Protein AF-A0A1G9Q485-F1 (afdb_monomer_lite)

Radius of gyration: 17.88 Å; chains: 1; bounding box: 58×22×46 Å

Sequence (158 aa):
MHAFYTSLYLQSSNFTSASFHLPIEDHVNALHKEIKQFHIPHQQESYRCPECKDEADLLGISYVLEGSRLGGAVIRKMIRKQAWYHTDLDFFYLQGSSETLGAGWRNFLEVLENTTLTAEQEIRLQMAAINTFLCLEHLMNHLRKSAMVPVPVPNKAS

Secondary structure (DSSP, 8-state):
-HHHHHHHHHHHTT---TT---THHHHHHHHHHHHHHTT--------PPPP--SHHHHHHHHHHHHHHHHHHHHHHHHHTTSTT--TT---STT---HHHHHHHHHHHHHHHHH----HHHHHHHHHHHHHHHHHHHHHHHHHHHHTTSPPPPPP---

Structure (mmCIF, N/CA/C/O backbone):
data_AF-A0A1G9Q485-F1
#
_entry.id   AF-A0A1G9Q485-F1
#
loop_
_atom_site.group_PDB
_atom_site.id
_atom_site.type_symbol
_atom_site.label_atom_id
_atom_site.label_alt_id
_atom_site.label_comp_id
_atom_site.label_asym_id
_atom_site.label_entity_id
_atom_site.label_seq_id
_atom_site.pdbx_PDB_ins_code
_atom_site.Cartn_x
_atom_site.Cartn_y
_atom_site.Cartn_z
_atom_site.occupancy
_atom_site.B_iso_or_equiv
_atom_site.auth_seq_id
_atom_site.auth_comp_id
_atom_site.auth_asym_id
_atom_site.auth_atom_id
_atom_site.pdbx_PDB_model_num
ATOM 1 N N . MET A 1 1 ? 10.418 -4.696 -1.233 1.00 85.56 1 MET A N 1
ATOM 2 C CA . MET A 1 1 ? 8.938 -4.804 -1.163 1.00 85.56 1 MET A CA 1
ATOM 3 C C . MET A 1 1 ? 8.432 -6.224 -0.923 1.00 85.56 1 MET A C 1
ATOM 5 O O . MET A 1 1 ? 7.545 -6.371 -0.099 1.00 85.56 1 MET A O 1
ATOM 9 N N . HIS A 1 2 ? 8.964 -7.267 -1.576 1.00 86.88 2 HIS A N 1
ATOM 10 C CA . HIS A 1 2 ? 8.476 -8.653 -1.406 1.00 86.88 2 HIS A CA 1
ATOM 11 C C . HIS A 1 2 ? 8.434 -9.146 0.053 1.00 86.88 2 HIS A C 1
ATOM 13 O O . HIS A 1 2 ? 7.376 -9.571 0.520 1.00 86.88 2 HIS A O 1
ATOM 19 N N . ALA A 1 3 ? 9.529 -8.989 0.805 1.00 84.25 3 ALA A N 1
ATOM 20 C CA . ALA A 1 3 ? 9.575 -9.332 2.231 1.00 84.25 3 ALA A CA 1
ATOM 21 C C . ALA A 1 3 ? 8.554 -8.538 3.072 1.00 84.25 3 ALA A C 1
ATOM 23 O O . ALA A 1 3 ? 7.922 -9.094 3.969 1.00 84.25 3 ALA A O 1
ATOM 24 N N . PHE A 1 4 ? 8.330 -7.264 2.726 1.00 88.31 4 PHE A N 1
ATOM 25 C CA . PHE A 1 4 ? 7.372 -6.387 3.401 1.00 88.31 4 PHE A CA 1
ATOM 26 C C . PHE A 1 4 ? 5.939 -6.925 3.276 1.00 88.31 4 PHE A C 1
ATOM 28 O O . PHE A 1 4 ? 5.282 -7.155 4.290 1.00 88.31 4 PHE A O 1
ATOM 35 N N . TYR A 1 5 ? 5.476 -7.198 2.049 1.00 87.94 5 TYR A N 1
ATOM 36 C CA . TYR A 1 5 ? 4.135 -7.748 1.815 1.00 87.94 5 TYR A CA 1
ATOM 37 C C . TYR A 1 5 ? 3.974 -9.165 2.361 1.00 87.94 5 TYR A C 1
ATOM 39 O O . TYR A 1 5 ? 2.928 -9.479 2.917 1.00 87.94 5 TYR A O 1
ATOM 47 N N . THR A 1 6 ? 5.009 -10.004 2.265 1.00 86.06 6 THR A N 1
ATOM 48 C CA . THR A 1 6 ? 4.980 -11.356 2.847 1.00 86.06 6 THR A CA 1
ATOM 49 C C . THR A 1 6 ? 4.811 -11.287 4.367 1.00 86.06 6 THR A C 1
ATOM 51 O O . THR A 1 6 ? 3.986 -11.995 4.937 1.00 86.06 6 THR A O 1
ATOM 54 N N . SER A 1 7 ? 5.538 -10.385 5.034 1.00 87.62 7 SER A N 1
ATOM 55 C CA . SER A 1 7 ? 5.400 -10.150 6.476 1.00 87.62 7 SER A CA 1
ATOM 56 C C . SER A 1 7 ? 4.015 -9.618 6.845 1.00 87.62 7 SER A C 1
ATOM 58 O O . SER A 1 7 ? 3.489 -9.984 7.890 1.00 87.62 7 SER A O 1
ATOM 60 N N . LEU A 1 8 ? 3.422 -8.744 6.028 1.00 88.56 8 LEU A N 1
ATOM 61 C CA . LEU A 1 8 ? 2.071 -8.234 6.272 1.00 88.56 8 LEU A CA 1
ATOM 62 C C . LEU A 1 8 ? 1.010 -9.324 6.080 1.00 88.56 8 LEU A C 1
ATOM 64 O O . LEU A 1 8 ? 0.124 -9.461 6.917 1.00 88.56 8 LEU A O 1
ATOM 68 N N . TYR A 1 9 ? 1.125 -10.135 5.027 1.00 86.25 9 TYR A N 1
ATOM 69 C CA . TYR A 1 9 ? 0.239 -11.273 4.768 1.00 86.25 9 TYR A CA 1
ATOM 70 C C . TYR A 1 9 ? 0.187 -12.237 5.962 1.00 86.25 9 TYR A C 1
ATOM 72 O O . TYR A 1 9 ? -0.888 -12.574 6.445 1.00 86.25 9 TYR A O 1
ATOM 80 N N . LEU A 1 10 ? 1.355 -12.609 6.497 1.00 85.88 10 LEU A N 1
ATOM 81 C CA . LEU A 1 10 ? 1.454 -13.510 7.650 1.00 85.88 10 LEU A CA 1
ATOM 82 C C . LEU A 1 10 ? 0.863 -12.921 8.939 1.00 85.88 10 LEU A C 1
ATOM 84 O O . LEU A 1 10 ? 0.390 -13.672 9.783 1.00 85.88 10 LEU A O 1
ATOM 88 N N . GLN A 1 11 ? 0.912 -11.598 9.112 1.00 87.75 11 GLN A N 1
ATOM 89 C CA . GLN A 1 11 ? 0.342 -10.931 10.287 1.00 87.75 11 GLN A CA 1
ATOM 90 C C . GLN A 1 11 ? -1.169 -10.704 10.149 1.00 87.75 11 GLN A C 1
ATOM 92 O O . GLN A 1 11 ? -1.892 -10.770 11.134 1.00 87.75 11 GLN A O 1
ATOM 97 N N . SER A 1 12 ? -1.658 -10.454 8.933 1.00 83.69 12 SER A N 1
ATOM 98 C CA . SER A 1 12 ? -3.055 -10.078 8.664 1.00 83.69 12 SER A CA 1
ATOM 99 C C . SER A 1 12 ? -4.008 -11.262 8.486 1.00 83.69 12 SER A C 1
ATOM 101 O O . SER A 1 12 ? -5.224 -11.062 8.476 1.00 83.69 12 SER A O 1
ATOM 103 N N . SER A 1 13 ? -3.496 -12.495 8.403 1.00 73.81 13 SER A N 1
ATOM 104 C CA . SER A 1 13 ? -4.290 -13.702 8.123 1.00 73.81 13 SER A CA 1
ATOM 105 C C . SER A 1 13 ? -5.424 -13.972 9.124 1.00 73.81 13 SER A C 1
ATOM 107 O O . SER A 1 13 ? -6.329 -14.737 8.811 1.00 73.81 13 SER A O 1
ATOM 109 N N . ASN A 1 14 ? -5.397 -13.339 10.302 1.00 68.62 14 ASN A N 1
ATOM 110 C CA . ASN A 1 14 ? -6.391 -13.516 11.365 1.00 68.62 14 ASN A CA 1
ATOM 111 C C . ASN A 1 14 ? -7.342 -12.318 11.550 1.00 68.62 14 ASN A C 1
ATOM 113 O O . ASN A 1 14 ? -8.225 -12.388 12.401 1.00 68.62 14 ASN A O 1
ATOM 117 N N . PHE A 1 15 ? -7.161 -11.222 10.803 1.00 70.56 15 PHE A N 1
ATOM 118 C CA . PHE A 1 15 ? -7.830 -9.938 11.074 1.00 70.56 15 PHE A CA 1
ATOM 119 C C . PHE A 1 15 ? -8.616 -9.384 9.882 1.00 70.56 15 PHE A C 1
ATOM 121 O O . PHE A 1 15 ? -9.065 -8.242 9.915 1.00 70.56 15 PHE A O 1
ATOM 128 N N . THR A 1 16 ? -8.780 -10.169 8.817 1.00 61.03 16 THR A N 1
ATOM 129 C CA . THR A 1 16 ? -9.552 -9.739 7.649 1.00 61.03 16 THR A CA 1
ATOM 130 C C . THR A 1 16 ? -11.045 -9.777 7.966 1.00 61.03 16 THR A C 1
ATOM 132 O O . THR A 1 16 ? -11.634 -10.843 8.146 1.00 61.03 16 THR A O 1
ATOM 135 N N . SER A 1 17 ? -11.667 -8.600 8.046 1.00 55.66 17 SER A N 1
ATOM 136 C CA . SER A 1 17 ? -13.123 -8.489 8.050 1.00 55.66 17 SER A CA 1
ATOM 137 C C . SER A 1 17 ? -13.667 -8.747 6.641 1.00 55.66 17 SER A C 1
ATOM 139 O O . SER A 1 17 ? -12.988 -8.543 5.633 1.00 55.66 17 SER A O 1
ATOM 141 N N . ALA A 1 18 ? -14.921 -9.196 6.549 1.00 56.28 18 ALA A N 1
ATOM 142 C CA . ALA A 1 18 ? -15.590 -9.435 5.266 1.00 56.28 18 ALA A CA 1
ATOM 143 C C . ALA A 1 18 ? -15.743 -8.158 4.410 1.00 56.28 18 ALA A C 1
ATOM 145 O O . ALA A 1 18 ? -16.036 -8.249 3.220 1.00 56.28 18 ALA A O 1
ATOM 146 N N . SER A 1 19 ? -15.555 -6.982 5.014 1.00 58.12 19 SER A N 1
ATOM 147 C CA . SER A 1 19 ? -15.805 -5.675 4.406 1.00 58.12 19 SER A CA 1
ATOM 148 C C . SER A 1 19 ? -14.635 -5.163 3.566 1.00 58.12 19 SER A C 1
ATOM 150 O O . SER A 1 19 ? -14.839 -4.309 2.705 1.00 58.12 19 SER A O 1
ATOM 152 N N . PHE A 1 20 ? -13.417 -5.673 3.782 1.00 65.69 20 PHE A N 1
ATOM 153 C CA . PHE A 1 20 ? -12.243 -5.202 3.057 1.00 65.69 20 PHE A CA 1
ATOM 154 C C . PHE A 1 20 ? -11.213 -6.301 2.812 1.00 65.69 20 PHE A C 1
ATOM 156 O O . PHE A 1 20 ? -10.556 -6.798 3.726 1.00 65.69 20 PHE A O 1
ATOM 163 N N . HIS A 1 21 ? -11.034 -6.643 1.538 1.00 69.81 21 HIS A N 1
ATOM 164 C CA . HIS A 1 21 ? -9.981 -7.542 1.094 1.00 69.81 21 HIS A CA 1
ATOM 165 C C . HIS A 1 21 ? -8.876 -6.734 0.423 1.00 69.81 21 HIS A C 1
ATOM 167 O O . HIS A 1 21 ? -9.049 -6.214 -0.682 1.00 69.81 21 HIS A O 1
ATOM 173 N N . LEU A 1 22 ? -7.727 -6.638 1.085 1.00 71.44 22 LEU A N 1
ATOM 174 C CA . LEU A 1 22 ? -6.538 -6.124 0.428 1.00 71.44 22 LEU A CA 1
ATOM 175 C C . LEU A 1 22 ? -6.046 -7.132 -0.603 1.00 71.44 22 LEU A C 1
ATOM 177 O O . LEU A 1 22 ? -5.883 -8.304 -0.255 1.00 71.44 22 LEU A O 1
ATOM 181 N N . PRO A 1 23 ? -5.653 -6.685 -1.804 1.00 79.44 23 PRO A N 1
ATOM 182 C CA . PRO A 1 23 ? -5.009 -7.545 -2.787 1.00 79.44 23 PRO A CA 1
ATOM 183 C C . PRO A 1 23 ? -3.538 -7.840 -2.409 1.00 79.44 23 PRO A C 1
ATOM 185 O O . PRO A 1 23 ? -2.652 -7.826 -3.260 1.00 79.44 23 PRO A O 1
ATOM 188 N N . ILE A 1 24 ? -3.242 -8.106 -1.124 1.00 80.19 24 ILE A N 1
ATOM 189 C CA . ILE A 1 24 ? -1.890 -8.440 -0.635 1.00 80.19 24 ILE A CA 1
ATOM 190 C C . ILE A 1 24 ? -1.352 -9.657 -1.385 1.00 80.19 24 ILE A C 1
ATOM 192 O O . ILE A 1 24 ? -0.196 -9.652 -1.807 1.00 80.19 24 ILE A O 1
ATOM 196 N N . GLU A 1 25 ? -2.178 -10.689 -1.564 1.00 81.56 25 GLU A N 1
ATOM 197 C CA . GLU A 1 25 ? -1.774 -11.905 -2.268 1.00 81.56 25 GLU A CA 1
ATOM 198 C C . GLU A 1 25 ? -1.416 -11.614 -3.732 1.00 81.56 25 GLU A C 1
ATOM 200 O O . GLU A 1 25 ? -0.370 -12.056 -4.213 1.00 81.56 25 GLU A O 1
ATOM 205 N N . ASP A 1 26 ? -2.211 -10.788 -4.416 1.00 85.88 26 ASP A N 1
ATOM 206 C CA . ASP A 1 26 ? -1.919 -10.352 -5.783 1.00 85.88 26 ASP A CA 1
ATOM 207 C C . ASP A 1 26 ? -0.596 -9.581 -5.857 1.00 85.88 26 ASP A C 1
ATOM 209 O O . ASP A 1 26 ? 0.213 -9.824 -6.758 1.00 85.88 26 ASP A O 1
ATOM 213 N N . HIS A 1 27 ? -0.324 -8.702 -4.886 1.00 88.06 27 HIS A N 1
ATOM 214 C CA . HIS A 1 27 ? 0.938 -7.961 -4.811 1.00 88.06 27 HIS A CA 1
ATOM 215 C C . HIS A 1 27 ? 2.135 -8.890 -4.594 1.00 88.06 27 HIS A C 1
ATOM 217 O O . HIS A 1 27 ? 3.155 -8.748 -5.275 1.00 88.06 27 HIS A O 1
ATOM 223 N N . VAL A 1 28 ? 2.021 -9.864 -3.684 1.00 86.50 28 VAL A N 1
ATOM 224 C CA . VAL A 1 28 ? 3.058 -10.883 -3.444 1.00 86.50 28 VAL A CA 1
ATOM 225 C C . VAL A 1 28 ? 3.300 -11.705 -4.710 1.00 86.50 28 VAL A C 1
ATOM 227 O O . VAL A 1 28 ? 4.450 -11.909 -5.103 1.00 86.50 28 VAL A O 1
ATOM 230 N N . ASN A 1 29 ? 2.236 -12.123 -5.396 1.00 88.56 29 ASN A N 1
ATOM 231 C CA . ASN A 1 29 ? 2.315 -12.887 -6.637 1.00 88.56 29 ASN A CA 1
ATOM 232 C C . ASN A 1 29 ? 2.954 -12.087 -7.780 1.00 88.56 29 ASN A C 1
ATOM 234 O O . ASN A 1 29 ? 3.781 -12.624 -8.522 1.00 88.56 29 ASN A O 1
ATOM 238 N N . ALA A 1 30 ? 2.623 -10.802 -7.914 1.00 90.00 30 ALA A N 1
ATOM 239 C CA . ALA A 1 30 ? 3.251 -9.910 -8.882 1.00 90.00 30 ALA A CA 1
ATOM 240 C C . ALA A 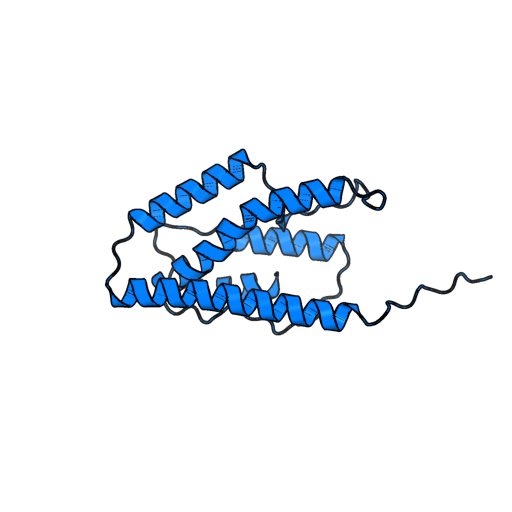1 30 ? 4.759 -9.761 -8.615 1.00 90.00 30 ALA A C 1
ATOM 242 O O . ALA A 1 30 ? 5.566 -9.919 -9.531 1.00 90.00 30 ALA A O 1
ATOM 243 N N . LEU A 1 31 ? 5.149 -9.557 -7.353 1.00 89.56 31 LEU A N 1
ATOM 244 C CA . LEU A 1 31 ? 6.554 -9.468 -6.942 1.00 89.56 31 LEU A CA 1
ATOM 245 C C . LEU A 1 31 ? 7.309 -10.788 -7.165 1.00 89.56 31 LEU A C 1
ATOM 247 O O . LEU A 1 31 ? 8.450 -10.772 -7.622 1.00 89.56 31 LEU A O 1
ATOM 251 N N . HIS A 1 32 ? 6.680 -11.941 -6.916 1.00 88.44 32 HIS A N 1
ATOM 252 C CA . HIS A 1 32 ? 7.263 -13.247 -7.239 1.00 88.44 32 HIS A CA 1
ATOM 253 C C . HIS A 1 32 ? 7.553 -13.406 -8.737 1.00 88.44 32 HIS A C 1
ATOM 255 O O . HIS A 1 32 ? 8.595 -13.954 -9.104 1.00 88.44 32 HIS A O 1
ATOM 261 N N . LYS A 1 33 ? 6.646 -12.944 -9.609 1.00 89.62 33 LYS A N 1
ATOM 262 C CA . LYS A 1 33 ? 6.855 -12.972 -11.066 1.00 89.62 33 LYS A CA 1
ATOM 263 C C . LYS A 1 33 ? 8.035 -12.090 -11.474 1.00 89.62 33 LYS A C 1
ATOM 265 O O . LYS A 1 33 ? 8.874 -12.540 -12.249 1.00 89.62 33 LYS A O 1
ATOM 270 N N . GLU A 1 34 ? 8.137 -10.883 -10.916 1.00 89.44 34 GLU A N 1
ATOM 271 C CA . GLU A 1 34 ? 9.263 -9.975 -11.180 1.00 89.44 34 GLU A CA 1
ATOM 272 C C . 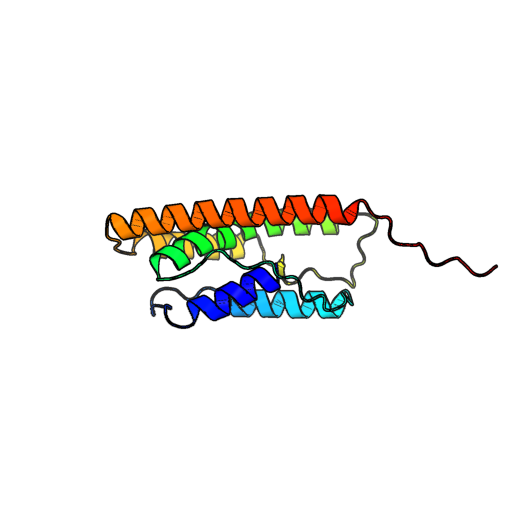GLU A 1 34 ? 10.598 -10.573 -10.726 1.00 89.44 34 GLU A C 1
ATOM 274 O O . GLU A 1 34 ? 11.533 -10.629 -11.519 1.00 89.44 34 GLU A O 1
ATOM 279 N N . ILE A 1 35 ? 10.691 -11.079 -9.490 1.00 88.12 35 ILE A N 1
ATOM 280 C CA . ILE A 1 35 ? 11.923 -11.691 -8.957 1.00 88.12 35 ILE A CA 1
ATOM 281 C C . ILE A 1 35 ? 12.428 -12.805 -9.883 1.00 88.12 35 ILE A C 1
ATOM 283 O O . ILE A 1 35 ? 13.622 -12.857 -10.183 1.00 88.12 35 ILE A O 1
ATOM 287 N N . LYS A 1 36 ? 11.517 -13.656 -10.379 1.00 88.62 36 LYS A N 1
ATOM 288 C CA . LYS A 1 36 ? 11.842 -14.714 -11.346 1.00 88.62 36 LYS A CA 1
ATOM 289 C C . LYS A 1 36 ? 12.335 -14.146 -12.678 1.00 88.62 36 LYS A C 1
ATOM 291 O O . LYS A 1 36 ? 13.369 -14.588 -13.162 1.00 88.62 36 LYS A O 1
ATOM 296 N N . GLN A 1 37 ? 11.630 -13.169 -13.253 1.00 89.44 37 GLN A N 1
ATOM 297 C CA . GLN A 1 37 ? 11.993 -12.555 -14.538 1.00 89.44 37 GLN A CA 1
ATOM 298 C C . GLN A 1 37 ? 13.367 -11.868 -14.486 1.00 89.44 37 GLN A C 1
ATOM 300 O O . GLN A 1 37 ? 14.183 -12.023 -15.391 1.00 89.44 37 GLN A O 1
ATOM 305 N N . PHE A 1 38 ? 13.640 -11.122 -13.414 1.00 86.56 38 PHE A N 1
ATOM 306 C CA . PHE A 1 38 ? 14.893 -10.387 -13.236 1.00 86.56 38 PHE A CA 1
ATOM 307 C C . PHE A 1 38 ? 16.039 -11.256 -12.699 1.00 86.56 38 PHE A C 1
ATOM 309 O O . PHE A 1 38 ? 17.135 -10.738 -12.500 1.00 86.56 38 PHE A O 1
ATOM 316 N N . HIS A 1 39 ? 15.808 -12.555 -12.467 1.00 86.62 39 HIS A N 1
ATOM 317 C CA . HIS A 1 39 ? 16.788 -13.481 -11.889 1.00 86.62 39 HIS A CA 1
ATOM 318 C C . HIS A 1 39 ? 17.421 -12.937 -10.597 1.00 86.62 39 HIS A C 1
ATOM 320 O O . HIS A 1 39 ? 18.604 -13.154 -10.329 1.00 86.62 39 HIS A O 1
ATOM 326 N N . ILE A 1 40 ? 16.637 -12.202 -9.799 1.00 80.62 40 ILE A N 1
ATOM 327 C CA . ILE A 1 40 ? 17.123 -11.615 -8.552 1.00 80.62 40 ILE A CA 1
ATOM 328 C C . ILE A 1 40 ? 17.402 -12.782 -7.598 1.00 80.62 40 ILE A C 1
ATOM 330 O O . ILE A 1 40 ? 16.477 -13.549 -7.305 1.00 80.62 40 ILE A O 1
ATOM 334 N N . PRO A 1 41 ? 18.649 -12.957 -7.123 1.00 74.88 41 PRO A N 1
ATOM 335 C CA . PRO A 1 41 ? 18.964 -14.036 -6.206 1.00 74.88 41 PRO A CA 1
ATOM 336 C C . PRO A 1 41 ? 18.109 -13.879 -4.954 1.00 74.88 41 PRO A C 1
ATOM 338 O O . PRO A 1 41 ? 17.958 -12.775 -4.429 1.00 74.88 41 PRO A O 1
ATOM 341 N N . HIS A 1 42 ? 17.544 -14.987 -4.475 1.00 64.38 42 HIS A N 1
ATOM 342 C CA . HIS A 1 42 ? 16.763 -14.964 -3.250 1.00 64.38 42 HIS A CA 1
ATOM 343 C C . HIS A 1 42 ? 17.701 -14.692 -2.068 1.00 64.38 42 HIS A C 1
ATOM 345 O O . HIS A 1 42 ? 18.290 -15.602 -1.492 1.00 64.38 42 HIS A O 1
ATOM 351 N N . GLN A 1 43 ? 17.872 -13.417 -1.733 1.00 62.47 43 GLN A N 1
ATOM 352 C CA . GLN A 1 43 ? 18.471 -13.002 -0.479 1.00 62.47 43 GLN A CA 1
ATOM 353 C C . GLN A 1 43 ? 17.361 -12.903 0.557 1.00 62.47 43 GLN A C 1
ATOM 355 O O . GLN A 1 43 ? 16.311 -12.299 0.326 1.00 62.47 43 GLN A O 1
ATOM 360 N N . GLN A 1 44 ? 17.585 -13.545 1.696 1.00 56.00 44 GLN A N 1
ATOM 361 C CA . GLN A 1 44 ? 16.674 -13.510 2.825 1.00 56.00 44 GLN A CA 1
ATOM 362 C C . GLN A 1 44 ? 16.853 -12.167 3.543 1.00 56.00 44 GLN A C 1
ATOM 364 O O . GLN A 1 44 ? 17.504 -12.074 4.578 1.00 56.00 44 GLN A O 1
ATOM 369 N N . GLU A 1 45 ? 16.341 -11.093 2.946 1.00 61.72 45 GLU A N 1
ATOM 370 C CA . GLU A 1 45 ? 16.345 -9.789 3.597 1.00 61.72 45 GLU A CA 1
ATOM 371 C C . GLU A 1 45 ? 15.317 -9.759 4.733 1.00 61.72 45 GLU A C 1
ATOM 373 O O . GLU A 1 45 ? 14.165 -10.166 4.580 1.00 61.72 45 GLU A O 1
ATOM 378 N N . SER A 1 46 ? 15.729 -9.244 5.890 1.00 65.06 46 SER A N 1
ATOM 379 C CA . SER A 1 46 ? 14.923 -9.205 7.113 1.00 65.06 46 SER A CA 1
ATOM 380 C C . SER A 1 46 ? 14.036 -7.960 7.226 1.00 65.06 46 SER A C 1
ATOM 382 O O . SER A 1 46 ? 13.699 -7.555 8.340 1.00 65.06 46 SER A O 1
ATOM 384 N N . TYR A 1 47 ? 13.674 -7.318 6.112 1.00 71.88 47 TYR A N 1
ATOM 385 C CA . TYR A 1 47 ? 12.808 -6.138 6.146 1.00 71.88 47 TYR A CA 1
ATOM 386 C C . TYR A 1 47 ? 11.367 -6.546 6.395 1.00 71.88 47 TYR A C 1
ATOM 388 O O . TYR A 1 47 ? 10.684 -7.074 5.516 1.00 71.88 47 TYR A O 1
ATOM 396 N N . ARG A 1 48 ? 10.921 -6.298 7.624 1.00 76.25 48 ARG A N 1
ATOM 397 C CA . ARG A 1 48 ? 9.567 -6.594 8.073 1.00 76.25 48 ARG A CA 1
ATOM 398 C C . ARG A 1 48 ? 8.714 -5.341 8.002 1.00 76.25 48 ARG A C 1
ATOM 400 O O . ARG A 1 48 ? 9.180 -4.246 8.306 1.00 76.25 48 ARG A O 1
ATOM 407 N N . CYS A 1 49 ? 7.463 -5.541 7.611 1.00 83.69 49 CYS A N 1
ATOM 408 C CA . CYS A 1 49 ? 6.405 -4.568 7.838 1.00 83.69 49 CYS A CA 1
ATOM 409 C C . CYS A 1 49 ? 6.331 -4.235 9.341 1.00 83.69 49 CYS A C 1
ATOM 411 O O . CYS A 1 49 ? 6.650 -5.116 10.151 1.00 83.69 49 CYS A O 1
ATOM 413 N N . PRO A 1 50 ? 5.909 -3.015 9.732 1.00 89.81 50 PRO A N 1
ATOM 414 C CA . PRO A 1 50 ? 5.502 -2.748 11.105 1.00 89.81 50 PRO A CA 1
ATOM 415 C C . PRO A 1 50 ? 4.552 -3.820 11.646 1.00 89.81 50 PRO A C 1
ATOM 417 O O . PRO A 1 50 ? 3.872 -4.516 10.884 1.00 89.81 50 PRO A O 1
ATOM 420 N N . GLU A 1 51 ? 4.537 -3.943 12.970 1.00 90.50 51 GLU A N 1
ATOM 421 C CA . GLU A 1 51 ? 3.660 -4.875 13.669 1.00 90.50 51 GLU A CA 1
ATOM 422 C C . GLU A 1 51 ? 2.191 -4.549 13.362 1.00 90.50 51 GLU A C 1
ATOM 424 O O . GLU A 1 51 ? 1.778 -3.398 13.481 1.00 90.50 51 GLU A O 1
ATOM 429 N N . CYS A 1 52 ? 1.426 -5.560 12.954 1.00 91.00 52 CYS A N 1
ATOM 430 C CA . CYS A 1 52 ? 0.001 -5.456 12.651 1.00 91.00 52 CYS A CA 1
ATOM 431 C C . CYS A 1 52 ? -0.767 -6.348 13.630 1.00 91.00 52 CYS A C 1
ATOM 433 O O . CYS A 1 52 ? -0.707 -7.574 13.512 1.00 91.00 52 CYS A O 1
ATOM 435 N N . LYS A 1 53 ? -1.443 -5.751 14.617 1.00 90.44 53 LYS A N 1
ATOM 436 C CA . LYS A 1 53 ? -2.101 -6.483 15.716 1.00 90.44 53 LYS A CA 1
ATOM 437 C C . LYS A 1 53 ? -3.595 -6.638 15.527 1.00 90.44 53 LYS A C 1
ATOM 439 O O . LYS A 1 53 ? -4.181 -7.559 16.090 1.00 90.44 53 LYS A O 1
ATOM 444 N N . ASP A 1 54 ? -4.205 -5.708 14.810 1.00 89.44 54 ASP A N 1
ATOM 445 C CA . ASP A 1 54 ? -5.640 -5.668 14.595 1.00 89.44 54 ASP A CA 1
ATOM 446 C C . ASP A 1 54 ? -5.998 -5.011 13.254 1.00 89.44 54 ASP A C 1
ATOM 448 O O . ASP A 1 54 ? -5.139 -4.661 12.439 1.00 89.44 54 ASP A O 1
ATOM 452 N N . GLU A 1 55 ? -7.300 -4.880 13.016 1.00 89.50 55 GLU A N 1
ATOM 453 C CA . GLU A 1 55 ? -7.848 -4.270 11.808 1.00 89.50 55 GLU A CA 1
ATOM 454 C C . GLU A 1 55 ? -7.478 -2.784 11.675 1.00 89.50 55 GLU A C 1
ATOM 456 O O . GLU A 1 55 ? -7.252 -2.312 10.562 1.00 89.50 55 GLU A O 1
ATOM 461 N N . ALA A 1 56 ? -7.344 -2.047 12.783 1.00 92.56 56 ALA A N 1
ATOM 462 C CA . ALA A 1 56 ? -6.978 -0.634 12.737 1.00 92.56 56 ALA A CA 1
ATOM 463 C C . ALA A 1 56 ? -5.532 -0.454 12.252 1.00 92.56 56 ALA A C 1
ATOM 465 O O . ALA A 1 56 ? -5.272 0.376 11.376 1.00 92.56 56 ALA A O 1
ATOM 466 N N . ASP A 1 57 ? -4.606 -1.279 12.754 1.00 93.38 57 ASP A N 1
ATOM 467 C CA . ASP A 1 57 ? -3.228 -1.309 12.257 1.00 93.38 57 ASP A CA 1
ATOM 468 C C . ASP A 1 57 ? -3.189 -1.662 10.763 1.00 93.38 57 ASP A C 1
ATOM 470 O O . ASP A 1 57 ? -2.495 -1.006 9.977 1.00 93.38 57 ASP A O 1
ATOM 474 N N . LEU A 1 58 ? -3.967 -2.674 10.358 1.00 91.38 58 LEU A N 1
ATOM 475 C CA . LEU A 1 58 ? -4.039 -3.122 8.970 1.00 91.38 58 LEU A CA 1
ATOM 476 C C . LEU A 1 58 ? -4.528 -2.005 8.046 1.00 91.38 58 LEU A C 1
ATOM 478 O O . LEU A 1 58 ? -3.912 -1.777 7.005 1.00 91.38 58 LEU A O 1
ATOM 482 N N . LEU A 1 59 ? -5.584 -1.279 8.420 1.00 92.19 59 LEU A N 1
ATOM 483 C CA . LEU A 1 59 ? -6.093 -0.134 7.659 1.00 92.19 59 LEU A CA 1
ATOM 484 C C . LEU A 1 59 ? -5.040 0.974 7.526 1.00 92.19 59 LEU A C 1
ATOM 486 O O . LEU A 1 59 ? -4.865 1.530 6.441 1.00 92.19 59 LEU A O 1
ATOM 490 N N . GLY A 1 60 ? -4.283 1.252 8.590 1.00 95.00 60 GLY A N 1
ATOM 491 C CA . GLY A 1 60 ? -3.218 2.258 8.579 1.00 95.00 60 GLY A CA 1
ATOM 492 C C . GLY A 1 60 ? -2.056 1.884 7.659 1.00 95.00 60 GLY A C 1
ATOM 493 O O . GLY A 1 60 ? -1.610 2.693 6.844 1.00 95.00 60 GLY A O 1
ATOM 494 N N . ILE A 1 61 ? -1.593 0.633 7.732 1.00 94.00 61 ILE A N 1
ATOM 495 C CA . ILE A 1 61 ? -0.563 0.099 6.826 1.00 94.00 61 ILE A CA 1
ATOM 496 C C . ILE A 1 61 ? -1.067 0.144 5.375 1.00 94.00 61 ILE A C 1
ATOM 498 O O . ILE A 1 61 ? -0.357 0.588 4.468 1.00 94.00 61 ILE A O 1
ATOM 502 N N . SER A 1 62 ? -2.315 -0.267 5.161 1.00 90.62 62 SER A N 1
ATOM 503 C CA . SER A 1 62 ? -2.967 -0.307 3.848 1.00 90.62 62 SER A CA 1
ATOM 504 C C . SER A 1 62 ? -3.091 1.057 3.203 1.00 90.62 62 SER A C 1
ATOM 506 O O . SER A 1 62 ? -2.814 1.186 2.013 1.00 90.62 62 SER A O 1
ATOM 508 N N . TYR A 1 63 ? -3.438 2.080 3.986 1.00 94.62 63 TYR A N 1
ATOM 509 C CA . TYR A 1 63 ? -3.518 3.459 3.518 1.00 94.62 63 TYR A CA 1
ATOM 510 C C . TYR A 1 63 ? -2.225 3.885 2.818 1.00 94.62 63 TYR A C 1
ATOM 512 O O . TYR A 1 63 ? -2.251 4.449 1.723 1.00 94.62 63 TYR A O 1
ATOM 520 N N . VAL A 1 64 ? -1.077 3.553 3.411 1.00 94.88 64 VAL A N 1
ATOM 521 C CA . VAL A 1 64 ? 0.227 3.884 2.834 1.00 94.88 64 VAL A CA 1
ATOM 522 C C . VAL A 1 64 ? 0.519 3.038 1.598 1.00 94.88 64 VAL A C 1
ATOM 524 O O . VAL A 1 64 ? 0.930 3.575 0.566 1.00 94.88 64 VAL A O 1
ATOM 527 N N . LEU A 1 65 ? 0.309 1.722 1.677 1.00 90.44 65 LEU A N 1
ATOM 528 C CA . LEU A 1 65 ? 0.641 0.805 0.588 1.00 90.44 65 LEU A CA 1
ATOM 529 C C . LEU A 1 65 ? -0.224 1.041 -0.653 1.00 90.44 65 LEU A C 1
ATOM 531 O O . LEU A 1 65 ? 0.325 1.252 -1.735 1.00 90.44 65 LEU A O 1
ATOM 535 N N . GLU A 1 66 ? -1.546 1.079 -0.506 1.00 87.88 66 GLU A N 1
ATOM 536 C CA . GLU A 1 66 ? -2.476 1.296 -1.617 1.00 87.88 66 GLU A CA 1
ATOM 537 C C . GLU A 1 66 ? -2.353 2.717 -2.181 1.00 87.88 66 GLU A C 1
ATOM 539 O O . GLU A 1 66 ? -2.291 2.893 -3.401 1.00 87.88 66 GLU A O 1
ATOM 544 N N . GLY A 1 67 ? -2.168 3.728 -1.323 1.00 90.50 67 GLY A N 1
ATOM 545 C CA . GLY A 1 67 ? -1.897 5.097 -1.766 1.00 90.50 67 GLY A CA 1
ATOM 546 C C . GLY A 1 67 ? -0.609 5.199 -2.594 1.00 90.50 67 GLY A C 1
ATOM 547 O O . GLY A 1 67 ? -0.566 5.879 -3.624 1.00 90.50 67 GLY A O 1
ATOM 548 N N . SER A 1 68 ? 0.438 4.457 -2.213 1.00 90.56 68 SER A N 1
ATOM 549 C CA . SER A 1 68 ? 1.721 4.451 -2.932 1.00 90.56 68 SER A CA 1
ATOM 550 C C . SER A 1 68 ? 1.631 3.864 -4.347 1.00 90.56 68 SER A C 1
ATOM 552 O O . SER A 1 68 ? 2.424 4.237 -5.222 1.00 90.56 68 SER A O 1
ATOM 554 N N . ARG A 1 69 ? 0.642 2.998 -4.625 1.00 87.62 69 ARG A N 1
ATOM 555 C CA . ARG A 1 69 ? 0.462 2.380 -5.951 1.00 87.62 69 ARG A CA 1
ATOM 556 C C . ARG A 1 69 ? 0.144 3.408 -7.032 1.00 87.62 69 ARG A C 1
ATOM 558 O O . ARG A 1 69 ? 0.591 3.247 -8.169 1.00 87.62 69 ARG A O 1
ATOM 565 N N . LEU A 1 70 ? -0.549 4.495 -6.681 1.00 89.12 70 LEU A N 1
ATOM 566 C CA . LEU A 1 70 ? -0.817 5.609 -7.597 1.00 89.12 70 LEU A CA 1
ATOM 567 C C . LEU A 1 70 ? 0.493 6.220 -8.123 1.00 89.12 70 LEU A C 1
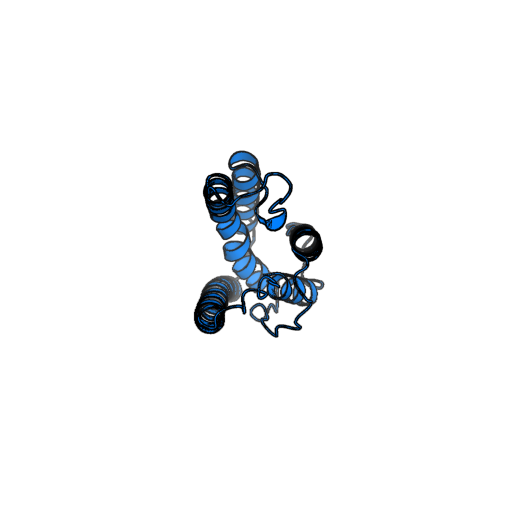ATOM 569 O O . LEU A 1 70 ? 0.648 6.430 -9.328 1.00 89.12 70 LEU A O 1
ATOM 573 N N . GLY A 1 71 ? 1.470 6.429 -7.235 1.00 87.50 71 GLY A N 1
ATOM 574 C CA . GLY A 1 71 ? 2.818 6.867 -7.605 1.00 87.50 71 GLY A CA 1
ATOM 575 C C . GLY A 1 71 ? 3.595 5.803 -8.389 1.00 87.50 71 GLY A C 1
ATOM 576 O O . GLY A 1 71 ? 4.311 6.129 -9.338 1.00 87.50 71 GLY A O 1
ATOM 577 N N . GLY A 1 72 ? 3.399 4.523 -8.063 1.00 88.44 72 GLY A N 1
ATOM 578 C CA . GLY A 1 72 ? 3.997 3.390 -8.776 1.00 88.44 72 GLY A CA 1
ATOM 579 C C . GLY A 1 72 ? 3.702 3.379 -10.282 1.00 88.44 72 GLY A C 1
ATOM 580 O O . GLY A 1 72 ? 4.606 3.136 -11.086 1.00 88.44 72 GLY A O 1
ATOM 581 N N . ALA A 1 73 ? 2.482 3.740 -10.691 1.00 86.38 73 ALA A N 1
ATOM 582 C CA . ALA A 1 73 ? 2.125 3.854 -12.109 1.00 86.38 73 ALA A CA 1
ATOM 583 C C . ALA A 1 73 ? 2.912 4.959 -12.837 1.00 86.38 73 ALA A C 1
ATOM 585 O O . ALA A 1 73 ? 3.311 4.790 -13.996 1.00 86.38 73 ALA A O 1
ATOM 586 N N . VAL A 1 74 ? 3.183 6.076 -12.153 1.00 89.19 74 VAL A N 1
ATOM 587 C CA . VAL A 1 74 ? 4.029 7.158 -12.679 1.00 89.19 74 VAL A CA 1
ATOM 588 C C . VAL A 1 74 ? 5.467 6.667 -12.840 1.00 89.19 74 VAL A C 1
ATOM 590 O O . VAL A 1 74 ? 6.043 6.829 -13.918 1.00 89.19 74 VAL A O 1
ATOM 593 N N . ILE A 1 75 ? 6.014 5.990 -11.824 1.00 89.69 75 ILE A N 1
ATOM 594 C CA . ILE A 1 75 ? 7.360 5.400 -11.866 1.00 89.69 75 ILE A CA 1
ATOM 595 C C . ILE A 1 75 ? 7.482 4.428 -13.044 1.00 89.69 75 ILE A C 1
ATOM 597 O O . ILE A 1 75 ? 8.405 4.544 -13.849 1.00 89.69 75 ILE A O 1
ATOM 601 N N . ARG A 1 76 ? 6.513 3.526 -13.228 1.00 89.00 76 ARG A N 1
ATOM 602 C CA . ARG A 1 76 ? 6.495 2.579 -14.353 1.00 89.00 76 ARG A CA 1
ATOM 603 C C . ARG A 1 76 ? 6.503 3.283 -15.706 1.00 89.00 76 ARG A C 1
ATOM 605 O O . ARG A 1 76 ? 7.243 2.887 -16.606 1.00 89.00 76 ARG A O 1
ATOM 612 N N . LYS A 1 77 ? 5.709 4.349 -15.859 1.00 88.19 77 LYS A N 1
ATOM 613 C CA . LYS A 1 77 ? 5.700 5.172 -17.079 1.00 88.19 77 LYS A CA 1
ATOM 614 C C . LYS A 1 77 ? 7.055 5.840 -17.323 1.00 88.19 77 LYS A C 1
ATOM 616 O O . LYS A 1 77 ? 7.454 5.971 -18.476 1.00 88.19 77 LYS A O 1
ATOM 621 N N . MET A 1 78 ? 7.753 6.264 -16.270 1.00 90.94 78 MET A N 1
ATOM 622 C CA . MET A 1 78 ? 9.087 6.863 -16.372 1.00 90.94 78 MET A CA 1
ATOM 623 C C . MET A 1 78 ? 10.166 5.838 -16.729 1.00 90.94 78 MET A C 1
ATOM 625 O O . MET A 1 78 ? 11.005 6.138 -17.578 1.00 90.94 78 MET A O 1
ATOM 629 N N . ILE A 1 79 ? 10.126 4.635 -16.145 1.00 89.25 79 ILE A N 1
ATOM 630 C CA . ILE A 1 79 ? 11.063 3.546 -16.461 1.00 89.25 79 ILE A CA 1
ATOM 631 C C . ILE A 1 79 ? 10.936 3.138 -17.932 1.00 89.25 79 ILE A C 1
ATOM 633 O O . ILE A 1 79 ? 11.934 3.053 -18.638 1.00 89.25 79 ILE A O 1
ATOM 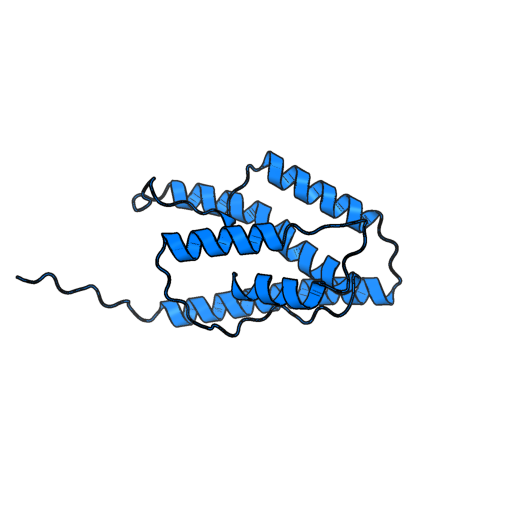637 N N . ARG A 1 80 ? 9.706 2.986 -18.438 1.00 88.31 80 ARG A N 1
ATOM 638 C CA . ARG A 1 80 ? 9.452 2.604 -19.840 1.00 88.31 80 ARG A CA 1
ATOM 639 C C . ARG A 1 80 ? 9.953 3.610 -20.882 1.00 88.31 80 ARG A C 1
ATOM 641 O O . ARG A 1 80 ? 10.026 3.276 -22.057 1.00 88.31 80 ARG A O 1
ATOM 648 N N . LYS A 1 81 ? 10.261 4.843 -20.472 1.00 90.00 81 LYS A N 1
ATOM 649 C CA . LYS A 1 81 ? 10.837 5.884 -21.338 1.00 90.00 81 LYS A CA 1
ATOM 650 C C . LYS A 1 81 ? 12.367 5.881 -21.350 1.00 90.00 81 LYS A C 1
ATOM 652 O O . LYS A 1 81 ? 12.954 6.671 -22.083 1.00 90.00 81 LYS A O 1
ATOM 657 N N . GLN A 1 82 ? 13.011 5.072 -20.512 1.00 90.50 82 GLN A N 1
ATOM 658 C CA . GLN A 1 82 ? 14.466 5.036 -20.436 1.00 90.50 82 GLN A CA 1
ATOM 659 C C . GLN A 1 82 ? 15.055 4.279 -21.624 1.00 90.50 82 GLN A C 1
ATOM 661 O O . GLN A 1 82 ? 14.530 3.246 -22.027 1.00 90.50 82 GLN A O 1
ATOM 666 N N . ALA A 1 83 ? 16.184 4.759 -22.149 1.00 87.44 83 ALA A N 1
ATOM 667 C CA . ALA A 1 83 ? 16.832 4.161 -23.320 1.00 87.44 83 ALA A CA 1
ATOM 668 C C . ALA A 1 83 ? 17.338 2.724 -23.084 1.00 87.44 83 ALA A C 1
ATOM 670 O O . ALA A 1 83 ? 17.485 1.965 -24.033 1.00 87.44 83 ALA A O 1
ATOM 671 N N . TRP A 1 84 ? 17.605 2.358 -21.826 1.00 84.81 84 TRP A N 1
ATOM 672 C CA . TRP A 1 84 ? 18.038 1.016 -21.424 1.00 84.81 84 TRP A CA 1
ATOM 673 C C . TRP A 1 84 ? 16.875 0.041 -21.200 1.00 84.81 84 TRP A C 1
ATOM 675 O O . TRP A 1 84 ? 17.113 -1.135 -20.944 1.00 84.81 84 TRP A O 1
ATOM 685 N N . TYR A 1 85 ? 15.624 0.507 -21.233 1.00 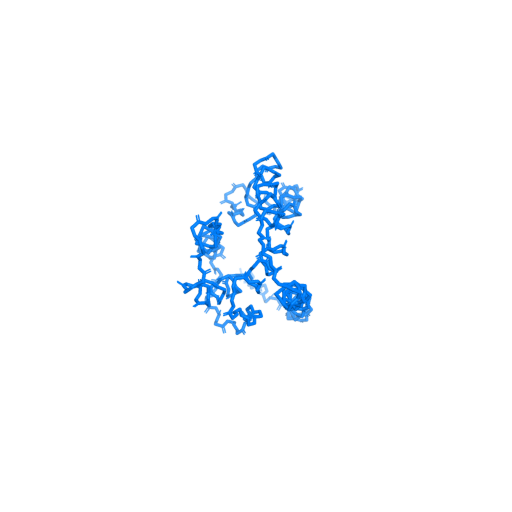84.69 85 TYR A N 1
ATOM 686 C CA . TYR A 1 85 ? 14.480 -0.364 -20.995 1.00 84.69 85 TYR A CA 1
ATOM 687 C C . TYR A 1 85 ? 14.231 -1.271 -22.205 1.00 84.69 85 TYR A C 1
ATOM 689 O O . TYR A 1 85 ? 14.039 -0.796 -23.325 1.00 84.69 85 TYR A O 1
ATOM 697 N N . HIS A 1 86 ? 14.190 -2.578 -21.954 1.00 77.75 86 HIS A N 1
ATOM 698 C CA . HIS A 1 86 ? 13.877 -3.597 -22.947 1.00 77.75 86 HIS A CA 1
ATOM 699 C C . HIS A 1 86 ? 12.413 -4.045 -22.808 1.00 77.75 86 HIS A C 1
ATOM 701 O O . HIS A 1 86 ? 11.893 -4.182 -21.701 1.00 77.75 86 HIS A O 1
ATOM 707 N N . THR A 1 87 ? 11.719 -4.231 -23.934 1.00 75.50 87 THR A N 1
ATOM 708 C CA . THR A 1 87 ? 10.268 -4.499 -23.972 1.00 75.50 87 THR A CA 1
ATOM 709 C C . THR A 1 87 ? 9.872 -5.906 -23.521 1.00 75.50 87 THR A C 1
ATOM 711 O O . THR A 1 87 ? 8.686 -6.166 -23.343 1.00 75.50 87 THR A O 1
ATOM 714 N N . ASP A 1 88 ? 10.841 -6.797 -23.330 1.00 79.56 88 ASP A N 1
ATOM 715 C CA . ASP A 1 88 ? 10.694 -8.147 -22.782 1.00 79.56 88 ASP A CA 1
ATOM 716 C C . ASP A 1 88 ? 10.667 -8.179 -21.243 1.00 79.56 88 ASP A C 1
ATOM 718 O O . ASP A 1 88 ? 10.325 -9.205 -20.656 1.00 79.56 88 ASP A O 1
ATOM 722 N N . LEU A 1 89 ? 10.982 -7.059 -20.584 1.00 80.25 89 LEU A N 1
ATOM 723 C CA . LEU A 1 89 ? 10.925 -6.920 -19.133 1.00 80.25 89 LEU A CA 1
ATOM 724 C C . LEU A 1 89 ? 9.641 -6.206 -18.711 1.00 80.25 89 LEU A C 1
ATOM 726 O O . LEU A 1 89 ? 9.409 -5.046 -19.062 1.00 80.25 89 LEU A O 1
ATOM 730 N N . ASP A 1 90 ? 8.828 -6.854 -17.881 1.00 83.94 90 ASP A N 1
ATOM 731 C CA . ASP A 1 90 ? 7.682 -6.218 -17.237 1.00 83.94 90 ASP A CA 1
ATOM 732 C C . ASP A 1 90 ? 7.906 -5.932 -15.750 1.00 83.94 90 ASP A C 1
ATOM 734 O O . ASP A 1 90 ? 8.626 -6.633 -15.040 1.00 83.94 90 ASP A O 1
ATOM 738 N N . PHE A 1 91 ? 7.240 -4.874 -15.287 1.00 87.94 91 PHE A N 1
ATOM 739 C CA . PHE A 1 91 ? 7.117 -4.516 -13.875 1.00 87.94 91 PHE A CA 1
ATOM 740 C C . PHE A 1 91 ? 5.681 -4.821 -13.434 1.00 87.94 91 PHE A C 1
ATOM 742 O O . PHE A 1 91 ? 4.814 -3.939 -13.506 1.00 87.94 91 PHE A O 1
ATOM 749 N N . PHE A 1 92 ? 5.416 -6.090 -13.100 1.00 88.38 92 PHE A N 1
ATOM 750 C CA . PHE A 1 92 ? 4.111 -6.605 -12.674 1.00 88.38 92 PHE A CA 1
ATOM 751 C C . PHE A 1 92 ? 3.593 -5.938 -11.392 1.00 88.38 92 PHE A C 1
ATOM 753 O O . PHE A 1 92 ? 2.408 -5.635 -11.303 1.00 88.38 92 PHE A O 1
ATOM 760 N N . TYR A 1 93 ? 4.450 -5.661 -10.406 1.00 88.00 93 TYR A N 1
ATOM 761 C CA . TYR A 1 93 ? 4.038 -5.045 -9.140 1.00 88.00 93 TYR A CA 1
ATOM 762 C C . TYR A 1 93 ? 3.573 -3.597 -9.341 1.00 88.00 93 TYR A C 1
ATOM 764 O O . TYR A 1 93 ? 2.572 -3.168 -8.764 1.00 88.00 93 TYR A O 1
ATOM 772 N N . LEU A 1 94 ? 4.264 -2.864 -10.220 1.00 86.88 94 LEU A N 1
ATOM 773 C CA . LEU A 1 94 ? 3.921 -1.488 -10.594 1.00 86.88 94 LEU A CA 1
ATOM 774 C C . LEU A 1 94 ? 2.813 -1.412 -11.662 1.00 86.88 94 LEU A C 1
ATOM 776 O O . LEU A 1 94 ? 2.515 -0.328 -12.171 1.00 86.88 94 LEU A O 1
ATOM 780 N N . GLN A 1 95 ? 2.246 -2.549 -12.071 1.00 82.88 95 GLN A N 1
ATOM 781 C CA . GLN A 1 95 ? 1.216 -2.606 -13.100 1.00 82.88 95 GLN A CA 1
ATOM 782 C C . GLN A 1 95 ? -0.124 -2.060 -12.588 1.00 82.88 95 GLN A C 1
ATOM 784 O O . GLN A 1 95 ? -0.479 -2.171 -11.415 1.00 82.88 95 GLN A O 1
ATOM 789 N N . GLY A 1 96 ? -0.877 -1.469 -13.512 1.00 74.31 96 GLY A N 1
ATOM 790 C CA . GLY A 1 96 ? -2.168 -0.840 -13.268 1.00 74.31 96 GLY A CA 1
ATOM 791 C C . GLY A 1 96 ? -2.291 0.433 -14.096 1.00 74.31 96 GLY A C 1
ATOM 792 O O . GLY A 1 96 ? -1.320 1.174 -14.264 1.00 74.31 96 GLY A O 1
ATOM 793 N N . SER A 1 97 ? -3.470 0.677 -14.661 1.00 67.12 97 SER A N 1
ATOM 794 C CA . SER A 1 97 ? -3.768 1.977 -15.266 1.00 67.12 97 SER A CA 1
ATOM 795 C C . SER A 1 97 ? -4.085 2.992 -14.164 1.00 67.12 97 SER A C 1
ATOM 797 O O . SER A 1 97 ? -4.545 2.614 -13.085 1.00 67.12 97 SER A O 1
ATOM 799 N N . SER A 1 98 ? -3.875 4.283 -14.429 1.00 73.19 98 SER A N 1
ATOM 800 C CA . SER A 1 98 ? -4.255 5.344 -13.485 1.00 73.19 98 SER A CA 1
ATOM 801 C C . SER A 1 98 ? -5.745 5.294 -13.127 1.00 73.19 98 SER A C 1
ATOM 803 O O . SER A 1 98 ? -6.104 5.591 -11.994 1.00 73.19 98 SER A O 1
ATOM 805 N N . GLU A 1 99 ? -6.596 4.867 -14.061 1.00 74.25 99 GLU A N 1
ATOM 806 C CA . GLU A 1 99 ? -8.038 4.720 -13.853 1.00 74.25 99 GLU A CA 1
ATOM 807 C C . GLU A 1 99 ? -8.365 3.560 -12.904 1.00 74.25 99 GLU A C 1
ATOM 809 O O . GLU A 1 99 ? -9.040 3.760 -11.896 1.00 74.25 99 GLU A O 1
ATOM 814 N N . THR A 1 100 ? -7.824 2.367 -13.166 1.00 83.81 100 THR A N 1
ATOM 815 C CA . THR A 1 100 ? -8.052 1.180 -12.323 1.00 83.81 100 THR A CA 1
ATOM 816 C C . THR A 1 100 ? -7.469 1.353 -10.923 1.00 83.81 100 THR A C 1
ATOM 818 O O . THR A 1 100 ? -8.110 0.999 -9.939 1.00 83.81 100 THR A O 1
ATOM 821 N N . LEU A 1 101 ? -6.271 1.939 -10.814 1.00 85.44 101 LEU A N 1
ATOM 822 C CA . LEU A 1 101 ? -5.653 2.219 -9.515 1.00 85.44 101 LEU A CA 1
ATOM 823 C C . LEU A 1 101 ? -6.407 3.323 -8.768 1.00 85.44 101 LEU A C 1
ATOM 825 O O . LEU A 1 101 ? -6.616 3.214 -7.565 1.00 85.44 101 LEU A O 1
ATOM 829 N N . GLY A 1 102 ? -6.872 4.356 -9.476 1.00 86.88 102 GLY A N 1
ATOM 830 C CA . GLY A 1 102 ? -7.697 5.411 -8.893 1.00 86.88 102 GLY A CA 1
ATOM 831 C C . GLY A 1 102 ? -9.067 4.914 -8.425 1.00 86.88 102 GLY A C 1
ATOM 832 O O . GLY A 1 102 ? -9.599 5.419 -7.442 1.00 86.88 102 GLY A O 1
ATOM 833 N N . ALA A 1 103 ? -9.657 3.926 -9.100 1.00 87.31 103 ALA A N 1
ATOM 834 C CA . ALA A 1 103 ? -10.869 3.255 -8.633 1.00 87.31 103 ALA A CA 1
ATOM 835 C C . ALA A 1 103 ? -10.608 2.430 -7.364 1.00 87.31 103 ALA A C 1
ATOM 837 O O . ALA A 1 103 ? -11.333 2.597 -6.389 1.00 87.31 103 ALA A O 1
ATOM 838 N N . GLY A 1 104 ? -9.541 1.621 -7.343 1.00 86.56 104 GLY A N 1
ATOM 839 C CA . GLY A 1 104 ? -9.151 0.850 -6.157 1.00 86.56 104 GLY A CA 1
ATOM 840 C C . GLY A 1 104 ? -8.875 1.733 -4.937 1.00 86.56 104 GLY A C 1
ATOM 841 O O . GLY A 1 104 ? -9.373 1.453 -3.851 1.00 86.56 104 GLY A O 1
ATOM 842 N N . TRP A 1 105 ? -8.172 2.853 -5.132 1.00 91.25 105 TRP A N 1
ATOM 843 C CA . TRP A 1 105 ? -7.915 3.821 -4.064 1.00 91.25 105 TRP A CA 1
ATOM 844 C C . TRP A 1 105 ? -9.197 4.455 -3.512 1.00 91.25 105 TRP A C 1
ATOM 846 O O . TRP A 1 105 ? -9.364 4.544 -2.301 1.00 91.25 105 TRP A O 1
ATOM 856 N N . ARG A 1 106 ? -10.131 4.857 -4.384 1.00 91.75 106 ARG A N 1
ATOM 857 C CA . ARG A 1 106 ? -11.428 5.405 -3.952 1.00 91.75 106 ARG A CA 1
ATOM 858 C C . ARG A 1 106 ? -12.250 4.384 -3.173 1.00 91.75 106 ARG A C 1
ATOM 860 O O . ARG A 1 106 ? -12.793 4.734 -2.137 1.00 91.75 106 ARG A O 1
ATOM 867 N N . ASN A 1 107 ? -12.287 3.137 -3.638 1.00 89.44 107 ASN A N 1
ATOM 868 C CA . ASN A 1 107 ? -12.966 2.054 -2.931 1.00 89.44 107 ASN A CA 1
ATOM 869 C C . ASN A 1 107 ? -12.358 1.819 -1.539 1.00 89.44 107 ASN A C 1
ATOM 871 O O . ASN A 1 107 ? -13.081 1.624 -0.570 1.00 89.44 107 ASN A O 1
ATOM 875 N N . PHE A 1 108 ? -11.029 1.876 -1.418 1.00 90.69 108 PHE A N 1
ATOM 876 C CA . PHE A 1 108 ? -10.375 1.802 -0.113 1.00 90.69 108 PHE A CA 1
ATOM 877 C C . PHE A 1 108 ? -10.759 2.972 0.804 1.00 90.69 108 PHE A C 1
ATOM 879 O O . PHE A 1 108 ? -11.058 2.749 1.974 1.00 90.69 108 PHE A O 1
ATOM 886 N N . LEU A 1 109 ? -10.775 4.205 0.287 1.00 92.62 109 LEU A N 1
ATOM 887 C CA . LEU A 1 109 ? -11.194 5.367 1.074 1.00 92.62 109 LEU A CA 1
ATOM 888 C C . LEU A 1 109 ? -12.649 5.249 1.538 1.00 92.62 109 LEU A C 1
ATOM 890 O O . LEU A 1 109 ? -12.932 5.550 2.689 1.00 92.62 109 LEU A O 1
ATOM 894 N N . GLU A 1 110 ? -13.545 4.745 0.691 1.00 91.88 110 GLU A N 1
ATOM 895 C CA . GLU A 1 110 ? -14.944 4.500 1.057 1.00 91.88 110 GLU A CA 1
ATOM 896 C C . GLU A 1 110 ? -15.068 3.464 2.184 1.00 91.88 110 GLU A C 1
ATOM 898 O O . GLU A 1 110 ? -15.837 3.652 3.124 1.00 91.88 110 GLU A O 1
ATOM 903 N N . VAL A 1 111 ? -14.285 2.384 2.137 1.00 89.19 111 VAL A N 1
ATOM 904 C CA . VAL A 1 111 ? -14.211 1.417 3.242 1.00 89.19 111 VAL A CA 1
ATOM 905 C C . VAL A 1 111 ? -13.725 2.094 4.519 1.00 89.19 111 VAL A C 1
ATOM 907 O O . VAL A 1 111 ? -14.327 1.907 5.575 1.00 89.19 111 VAL A O 1
ATOM 910 N N . LEU A 1 112 ? -12.647 2.874 4.433 1.00 90.88 112 LEU A N 1
ATOM 911 C CA . LEU A 1 112 ? -12.063 3.555 5.582 1.00 90.88 112 LEU A CA 1
ATOM 912 C C . LEU A 1 112 ? -13.060 4.532 6.224 1.00 90.88 112 LEU A C 1
ATOM 914 O O . LEU A 1 112 ? -13.223 4.515 7.439 1.00 90.88 112 LEU A O 1
ATOM 918 N N . GLU A 1 113 ? -13.760 5.330 5.415 1.00 92.00 113 GLU A N 1
ATOM 919 C CA . GLU A 1 113 ? -14.780 6.287 5.867 1.00 92.00 113 GLU A CA 1
ATOM 920 C C . GLU A 1 113 ? -15.990 5.607 6.521 1.00 92.00 113 GLU A C 1
ATOM 922 O O . GLU A 1 113 ? -16.551 6.131 7.481 1.00 92.00 113 GLU A O 1
ATOM 927 N N . ASN A 1 114 ? -16.385 4.429 6.031 1.00 90.88 114 ASN A N 1
ATOM 928 C CA . ASN A 1 114 ? -17.514 3.670 6.572 1.00 90.88 114 ASN A CA 1
ATOM 929 C C . ASN A 1 114 ? -17.134 2.756 7.751 1.00 90.88 114 ASN A C 1
ATOM 931 O O . ASN A 1 114 ? -18.010 2.139 8.365 1.00 90.88 114 ASN A O 1
ATOM 935 N N . THR A 1 115 ? -15.847 2.644 8.087 1.00 90.00 115 THR A N 1
ATOM 936 C CA . THR A 1 115 ? -15.390 1.801 9.194 1.00 90.00 115 THR A CA 1
ATOM 937 C C . THR A 1 115 ? -15.554 2.551 10.511 1.00 90.00 115 THR A C 1
ATOM 939 O O . THR A 1 115 ? -14.967 3.608 10.721 1.00 90.00 115 THR A O 1
ATOM 942 N N . THR A 1 116 ? -16.337 1.996 11.438 1.00 92.00 116 THR A N 1
ATOM 943 C CA . THR A 1 116 ? -16.495 2.583 12.777 1.00 92.00 116 THR A CA 1
ATOM 944 C C . THR A 1 116 ? -15.320 2.185 13.665 1.00 92.00 116 THR A C 1
ATOM 946 O O . THR A 1 116 ? -15.172 1.013 14.004 1.00 92.00 116 THR A O 1
ATOM 949 N N . LEU A 1 117 ? -14.509 3.164 14.063 1.00 91.81 117 LEU A N 1
ATOM 950 C CA . LEU A 1 117 ? -13.353 2.982 14.938 1.00 91.81 117 LEU A CA 1
ATOM 951 C C . LEU A 1 117 ? -13.589 3.687 16.279 1.00 91.81 117 LEU A C 1
ATOM 953 O O . LEU A 1 117 ? -14.203 4.751 16.336 1.00 91.81 117 LEU A O 1
ATOM 957 N N . THR A 1 118 ? -13.095 3.111 17.376 1.00 96.12 118 THR A N 1
ATOM 958 C CA . THR A 1 118 ? -12.955 3.858 18.634 1.00 96.12 118 THR A CA 1
ATOM 959 C C . THR A 1 118 ? -11.818 4.873 18.523 1.00 96.12 118 THR A C 1
ATOM 961 O O . THR A 1 118 ? -10.927 4.731 17.683 1.00 96.12 118 THR A O 1
ATOM 964 N N . ALA A 1 119 ? -11.776 5.857 19.424 1.00 97.06 119 ALA A N 1
ATOM 965 C CA . ALA A 1 119 ? -10.680 6.827 19.471 1.00 97.06 119 ALA A CA 1
ATOM 966 C C . ALA A 1 119 ? -9.300 6.145 19.594 1.00 97.06 119 ALA A C 1
ATOM 968 O O . ALA A 1 119 ? -8.328 6.554 18.962 1.00 97.06 119 ALA A O 1
ATOM 969 N N . GLU A 1 120 ? -9.202 5.057 20.363 1.00 96.81 120 GLU A N 1
ATOM 970 C CA . GLU A 1 120 ? -7.963 4.287 20.495 1.00 96.81 120 GLU A CA 1
ATOM 971 C C . GLU A 1 120 ? -7.589 3.557 19.200 1.00 96.81 120 GLU A C 1
ATOM 973 O O . GLU A 1 120 ? -6.402 3.396 18.912 1.00 96.81 120 GLU A O 1
ATOM 978 N N . GLN A 1 121 ? -8.575 3.088 18.431 1.00 95.12 121 GLN A N 1
ATOM 979 C CA . GLN A 1 121 ? -8.348 2.459 17.130 1.00 95.12 121 GLN A CA 1
ATOM 980 C C . GLN A 1 121 ? -7.915 3.486 16.080 1.00 95.12 121 GLN A C 1
ATOM 982 O O . GLN A 1 121 ? -6.986 3.213 15.326 1.00 95.12 121 GLN A O 1
ATOM 987 N N . GLU A 1 122 ? -8.501 4.684 16.066 1.00 96.38 122 GLU A N 1
ATOM 988 C CA . GLU A 1 122 ? -8.059 5.772 15.184 1.00 96.38 122 GLU A CA 1
ATOM 989 C C . GLU A 1 122 ? -6.596 6.155 15.441 1.00 96.38 122 GLU A C 1
ATOM 991 O O . GLU A 1 122 ? -5.815 6.309 14.500 1.00 96.38 122 GLU A O 1
ATOM 996 N N . ILE A 1 123 ? -6.198 6.252 16.715 1.00 97.44 123 ILE A N 1
ATOM 997 C CA . ILE A 1 123 ? -4.802 6.505 17.095 1.00 97.44 123 ILE A CA 1
ATOM 998 C C . ILE A 1 123 ? -3.896 5.384 16.576 1.00 97.44 123 ILE A C 1
ATOM 1000 O O . ILE A 1 123 ? -2.850 5.669 15.989 1.00 97.44 123 ILE A O 1
ATOM 1004 N N . ARG A 1 124 ? -4.288 4.115 16.752 1.00 95.50 124 ARG A N 1
ATOM 1005 C CA . ARG A 1 124 ? -3.506 2.972 16.251 1.00 95.50 124 ARG A CA 1
ATOM 1006 C C . ARG A 1 124 ? -3.359 2.992 14.736 1.00 95.50 124 ARG A C 1
ATOM 1008 O O . ARG A 1 124 ? -2.239 2.882 14.248 1.00 95.50 124 ARG A O 1
ATOM 1015 N N . LEU A 1 125 ? -4.441 3.248 14.007 1.00 96.38 125 LEU A N 1
ATOM 1016 C CA . LEU A 1 125 ? -4.425 3.387 12.553 1.00 96.38 125 LEU A CA 1
ATOM 1017 C C . LEU A 1 125 ? -3.424 4.456 12.102 1.00 96.38 125 LEU A C 1
ATOM 1019 O O . LEU A 1 125 ? -2.570 4.198 11.249 1.00 96.38 125 LEU A O 1
ATOM 1023 N N . GLN A 1 126 ? -3.481 5.649 12.702 1.00 98.00 126 GLN A N 1
ATOM 1024 C CA . GLN A 1 126 ? -2.554 6.737 12.385 1.00 98.00 126 GLN A CA 1
ATOM 1025 C C . GLN A 1 126 ? -1.104 6.349 12.696 1.00 98.00 126 GLN A C 1
ATOM 1027 O O . GLN A 1 126 ? -0.213 6.552 11.869 1.00 98.00 126 GLN A O 1
ATOM 1032 N N . MET A 1 127 ? -0.860 5.747 13.863 1.00 97.88 127 MET A N 1
ATOM 1033 C CA . MET A 1 127 ? 0.469 5.274 14.253 1.00 97.88 127 MET A CA 1
ATOM 1034 C C . MET A 1 127 ? 0.996 4.202 13.293 1.00 97.88 127 MET A C 1
ATOM 1036 O O . MET A 1 127 ? 2.165 4.250 12.914 1.00 97.88 127 MET A O 1
ATOM 1040 N N . ALA A 1 128 ? 0.154 3.269 12.855 1.00 96.69 128 ALA A N 1
ATOM 1041 C CA . ALA A 1 128 ? 0.516 2.226 11.905 1.00 96.69 128 ALA A CA 1
ATOM 1042 C C . ALA A 1 128 ? 0.879 2.810 10.530 1.00 96.69 128 ALA A C 1
ATOM 1044 O O . ALA A 1 128 ? 1.892 2.415 9.941 1.00 96.69 128 ALA A O 1
ATOM 1045 N N . ALA A 1 129 ? 0.137 3.814 10.052 1.00 97.81 129 ALA A N 1
ATOM 1046 C CA . ALA A 1 129 ? 0.478 4.545 8.831 1.00 97.81 129 ALA A CA 1
ATOM 1047 C C . ALA A 1 129 ? 1.830 5.275 8.961 1.00 97.81 129 ALA A C 1
ATOM 1049 O O . ALA A 1 129 ? 2.709 5.121 8.110 1.00 97.81 129 ALA A O 1
ATOM 1050 N N . ILE A 1 130 ? 2.046 6.011 10.058 1.00 98.06 130 ILE A N 1
ATOM 1051 C CA . ILE A 1 130 ? 3.314 6.710 10.336 1.00 98.06 130 ILE A CA 1
ATOM 1052 C C . ILE A 1 130 ? 4.483 5.719 10.378 1.00 98.06 130 ILE A C 1
ATOM 1054 O O . ILE A 1 130 ? 5.490 5.907 9.694 1.00 98.06 130 ILE A O 1
ATOM 1058 N N . ASN A 1 131 ? 4.342 4.628 11.130 1.00 96.69 131 ASN A N 1
ATOM 1059 C CA . ASN A 1 131 ? 5.371 3.597 11.245 1.00 96.69 131 ASN A CA 1
ATOM 1060 C C . ASN A 1 131 ? 5.666 2.932 9.896 1.00 96.69 131 ASN A C 1
ATOM 1062 O O . ASN A 1 131 ? 6.814 2.580 9.622 1.00 96.69 131 ASN A O 1
ATOM 1066 N N . THR A 1 132 ? 4.658 2.796 9.033 1.00 96.25 132 THR A N 1
ATOM 1067 C CA . THR A 1 132 ? 4.826 2.273 7.673 1.00 96.25 132 THR A CA 1
ATOM 1068 C C . THR A 1 132 ? 5.675 3.208 6.822 1.00 96.25 132 THR A C 1
ATOM 1070 O O . THR A 1 132 ? 6.634 2.748 6.200 1.00 96.25 132 THR A O 1
ATOM 1073 N N . PHE A 1 133 ? 5.408 4.518 6.848 1.00 96.25 133 PHE A N 1
ATOM 1074 C CA . PHE A 1 133 ? 6.262 5.502 6.174 1.00 96.25 133 PHE A CA 1
ATOM 1075 C C . PHE A 1 133 ? 7.708 5.454 6.676 1.00 96.25 133 PHE A C 1
ATOM 1077 O O . PHE A 1 133 ? 8.627 5.359 5.863 1.00 96.25 133 PHE A O 1
ATOM 1084 N N . LEU A 1 134 ? 7.916 5.447 7.997 1.00 94.94 134 LEU A N 1
ATOM 1085 C CA . LEU A 1 134 ? 9.254 5.384 8.598 1.00 94.94 134 LEU A CA 1
ATOM 1086 C C . LEU A 1 134 ? 9.995 4.092 8.225 1.00 94.94 134 LEU A C 1
ATOM 1088 O O . LEU A 1 134 ? 11.191 4.107 7.936 1.00 94.94 134 LEU A O 1
ATOM 1092 N N . CYS A 1 135 ? 9.295 2.956 8.198 1.00 93.19 135 CYS A N 1
ATOM 1093 C CA . CYS A 1 135 ? 9.878 1.682 7.790 1.00 93.19 135 CYS A CA 1
ATOM 1094 C C . CYS A 1 135 ? 10.333 1.713 6.321 1.00 93.19 135 CYS A C 1
ATOM 1096 O O . CYS A 1 135 ? 11.453 1.300 6.007 1.00 93.19 135 CYS A O 1
ATOM 1098 N N . LEU A 1 136 ? 9.499 2.253 5.425 1.00 91.88 136 LEU A N 1
ATOM 1099 C CA . LEU A 1 136 ? 9.835 2.406 4.008 1.00 91.88 136 LEU A CA 1
ATOM 1100 C C . LEU A 1 136 ? 10.991 3.392 3.796 1.00 91.88 136 LEU A C 1
ATOM 1102 O O . LEU A 1 136 ? 11.880 3.124 2.989 1.00 91.88 136 LEU A O 1
ATOM 1106 N N . GLU A 1 137 ? 11.035 4.493 4.544 1.00 92.12 137 GLU A N 1
ATOM 1107 C CA . GLU A 1 137 ? 12.156 5.434 4.514 1.00 92.12 137 GLU A CA 1
ATOM 1108 C C . GLU A 1 137 ? 13.471 4.761 4.936 1.00 92.12 137 GLU A C 1
ATOM 1110 O O . GLU A 1 137 ? 14.486 4.883 4.242 1.00 92.12 137 GLU A O 1
ATOM 1115 N N . HIS A 1 138 ? 13.469 4.014 6.044 1.00 89.69 138 HIS A N 1
ATOM 1116 C CA . HIS A 1 138 ? 14.643 3.268 6.494 1.00 89.69 138 HIS A CA 1
ATOM 1117 C C . HIS A 1 138 ? 15.111 2.250 5.452 1.00 89.69 138 HIS A C 1
ATOM 1119 O O . HIS A 1 138 ? 16.312 2.179 5.171 1.00 89.69 138 HIS A O 1
ATOM 1125 N N . LEU A 1 139 ? 14.180 1.512 4.838 1.00 86.81 139 LEU A N 1
ATOM 1126 C CA . LEU A 1 139 ? 14.475 0.584 3.748 1.00 86.81 139 LEU A CA 1
ATOM 1127 C C . LEU A 1 139 ? 15.149 1.306 2.574 1.00 86.81 139 LEU A C 1
ATOM 1129 O O . LEU A 1 139 ? 16.216 0.891 2.128 1.00 86.81 139 LEU A O 1
ATOM 1133 N N . MET A 1 140 ? 14.574 2.412 2.099 1.00 87.25 140 MET A N 1
ATOM 1134 C CA . MET A 1 140 ? 15.134 3.185 0.985 1.00 87.25 140 MET A CA 1
ATOM 1135 C C . MET A 1 140 ? 16.529 3.729 1.307 1.00 87.25 140 MET A C 1
ATOM 1137 O O . MET A 1 140 ? 17.437 3.668 0.476 1.00 87.25 140 MET A O 1
ATOM 1141 N N . ASN A 1 141 ? 16.730 4.215 2.532 1.00 89.00 141 ASN A N 1
ATOM 1142 C CA . ASN A 1 141 ? 18.029 4.687 2.997 1.00 89.00 141 ASN A CA 1
ATOM 1143 C C . ASN A 1 141 ? 19.068 3.565 3.077 1.00 89.00 141 ASN A C 1
ATOM 1145 O O . ASN A 1 141 ? 20.230 3.796 2.733 1.00 89.00 141 ASN A O 1
ATOM 1149 N N . HIS A 1 142 ? 18.673 2.367 3.506 1.00 85.31 142 HIS A N 1
ATOM 1150 C CA . HIS A 1 142 ? 19.555 1.208 3.493 1.00 85.31 142 HIS A CA 1
ATOM 1151 C C . HIS A 1 142 ? 19.920 0.795 2.065 1.00 85.31 142 HIS A C 1
ATOM 1153 O O . HIS A 1 142 ? 21.104 0.702 1.751 1.00 85.31 142 HIS A O 1
ATOM 1159 N N . LEU A 1 143 ? 18.928 0.624 1.183 1.00 82.56 143 LEU A N 1
ATOM 1160 C CA . LEU A 1 143 ? 19.151 0.246 -0.216 1.00 82.56 143 LEU A CA 1
ATOM 1161 C C . LEU A 1 143 ? 20.075 1.241 -0.926 1.00 82.56 143 LEU A C 1
ATOM 1163 O O . LEU A 1 143 ? 20.983 0.833 -1.646 1.00 82.56 143 LEU A O 1
ATOM 1167 N N . ARG A 1 144 ? 19.907 2.544 -0.665 1.00 84.44 144 ARG A N 1
ATOM 1168 C CA . ARG A 1 144 ? 20.793 3.589 -1.193 1.00 84.44 144 ARG A CA 1
ATOM 1169 C C . ARG A 1 144 ? 22.246 3.407 -0.746 1.00 84.44 144 ARG A C 1
ATOM 1171 O O . ARG A 1 144 ? 23.141 3.571 -1.566 1.00 84.44 144 ARG A O 1
ATOM 1178 N N . LYS A 1 145 ? 22.489 3.078 0.528 1.00 82.50 145 LYS A N 1
ATOM 1179 C CA . LYS A 1 145 ? 23.847 2.826 1.047 1.00 82.50 145 LYS A CA 1
ATOM 1180 C C . LYS A 1 145 ? 24.455 1.567 0.422 1.00 82.50 145 LYS A C 1
ATOM 1182 O O . LYS A 1 145 ? 25.619 1.591 0.037 1.00 82.50 145 LYS A O 1
ATOM 1187 N N . SER A 1 146 ? 23.666 0.503 0.280 1.00 75.56 146 SER A N 1
ATOM 1188 C CA . SER A 1 146 ? 24.112 -0.774 -0.294 1.00 75.56 146 SER A CA 1
ATOM 1189 C C . SER A 1 146 ? 24.402 -0.687 -1.800 1.00 75.56 146 SER A C 1
ATOM 1191 O O . SER A 1 146 ? 25.359 -1.290 -2.275 1.00 75.56 146 SER A O 1
ATOM 1193 N N . ALA A 1 147 ? 23.641 0.116 -2.553 1.00 66.44 147 ALA A N 1
ATOM 1194 C CA . ALA A 1 147 ? 23.830 0.331 -3.992 1.00 66.44 147 ALA A CA 1
ATOM 1195 C C . ALA A 1 147 ? 25.068 1.181 -4.360 1.00 66.44 147 ALA A C 1
ATOM 1197 O O . ALA A 1 147 ? 25.409 1.286 -5.536 1.00 66.44 147 ALA A O 1
ATOM 1198 N N . MET A 1 148 ? 25.758 1.783 -3.382 1.00 53.81 148 MET A N 1
ATOM 1199 C CA . MET A 1 148 ? 27.031 2.490 -3.605 1.00 53.81 148 MET A CA 1
ATOM 1200 C C . MET A 1 148 ? 28.247 1.542 -3.685 1.00 53.81 148 MET A C 1
ATOM 1202 O O . MET A 1 148 ? 29.368 2.015 -3.860 1.00 53.81 148 MET A O 1
ATOM 1206 N N . VAL A 1 149 ? 28.050 0.218 -3.599 1.00 46.12 149 VAL A N 1
ATOM 1207 C CA . VAL A 1 149 ? 29.082 -0.788 -3.901 1.00 46.12 149 VAL A CA 1
ATOM 1208 C C . VAL A 1 149 ? 28.965 -1.183 -5.383 1.00 46.12 149 VAL A C 1
ATOM 1210 O O . VAL A 1 149 ? 27.923 -1.707 -5.779 1.00 46.12 149 VAL A O 1
ATOM 1213 N N . PRO A 1 150 ? 29.979 -0.935 -6.234 1.00 41.09 150 PRO A N 1
ATOM 1214 C CA . PRO A 1 150 ? 29.876 -1.227 -7.661 1.00 41.09 150 PRO A CA 1
ATOM 1215 C C . PRO A 1 150 ? 29.721 -2.732 -7.915 1.00 41.09 150 PRO A C 1
ATOM 1217 O O . PRO A 1 150 ? 30.493 -3.544 -7.405 1.00 41.09 150 PRO A O 1
ATOM 1220 N N . VAL A 1 151 ? 28.739 -3.097 -8.745 1.00 46.69 151 VAL A N 1
ATOM 1221 C CA . VAL A 1 151 ? 28.606 -4.452 -9.296 1.00 46.69 151 VAL A CA 1
ATOM 1222 C C . VAL A 1 151 ? 29.808 -4.697 -10.222 1.00 46.69 151 VAL A C 1
ATOM 1224 O O . VAL A 1 151 ? 30.024 -3.891 -11.132 1.00 46.69 151 VAL A O 1
ATOM 1227 N N . PRO A 1 152 ? 30.606 -5.765 -10.025 1.00 38.88 152 PRO A N 1
ATOM 1228 C CA . PRO A 1 152 ? 31.714 -6.070 -10.918 1.00 38.88 152 PRO A CA 1
ATOM 1229 C C . PRO A 1 152 ? 31.175 -6.303 -12.330 1.00 38.88 152 PRO A C 1
ATOM 1231 O O . PRO A 1 152 ? 30.355 -7.193 -12.553 1.00 38.88 152 PRO A O 1
ATOM 1234 N N . VAL A 1 153 ? 31.631 -5.500 -13.289 1.00 44.31 153 VAL A N 1
ATOM 1235 C CA . VAL A 1 153 ? 31.339 -5.739 -14.704 1.00 44.31 153 VAL A CA 1
ATOM 1236 C C . VAL A 1 153 ? 32.113 -6.998 -15.113 1.00 44.31 153 VAL A C 1
ATOM 1238 O O . VAL A 1 153 ? 33.331 -7.028 -14.912 1.00 44.31 153 VAL A O 1
ATOM 1241 N N . PRO A 1 154 ? 31.464 -8.047 -15.654 1.00 40.56 154 PRO A N 1
ATOM 1242 C CA . PRO A 1 154 ? 32.181 -9.224 -16.118 1.00 40.56 154 PRO A CA 1
ATOM 1243 C C . PRO A 1 154 ? 33.176 -8.809 -17.202 1.00 40.56 154 PRO A C 1
ATOM 1245 O O . PRO A 1 154 ? 32.821 -8.163 -18.191 1.00 40.56 154 PRO A O 1
ATOM 1248 N N . ASN A 1 155 ? 34.443 -9.145 -16.963 1.00 47.56 155 ASN A N 1
ATOM 1249 C CA . ASN A 1 155 ? 35.555 -8.818 -17.839 1.00 47.56 155 ASN A CA 1
ATOM 1250 C C . ASN A 1 155 ? 35.279 -9.437 -19.216 1.00 47.56 155 ASN A C 1
ATOM 1252 O O . ASN A 1 155 ? 35.073 -10.650 -19.314 1.00 47.56 155 ASN A O 1
ATOM 1256 N N . LYS A 1 156 ? 35.237 -8.623 -20.277 1.00 42.88 156 LYS A N 1
ATOM 1257 C CA . LYS A 1 156 ? 35.208 -9.168 -21.638 1.00 42.88 156 LYS A CA 1
ATOM 1258 C C . LYS A 1 156 ? 36.532 -9.901 -21.832 1.00 42.88 156 LYS A C 1
ATOM 1260 O O . LYS A 1 156 ? 37.581 -9.268 -21.797 1.00 42.88 156 LYS A O 1
ATOM 1265 N N . ALA A 1 157 ? 36.470 -11.223 -21.958 1.00 51.66 157 ALA A N 1
ATOM 1266 C CA . ALA A 1 157 ? 37.617 -12.024 -22.348 1.00 51.66 157 ALA A CA 1
ATOM 1267 C C . ALA A 1 157 ? 38.083 -11.534 -23.729 1.00 51.66 157 ALA A C 1
ATOM 1269 O O . ALA A 1 157 ? 37.315 -11.599 -24.692 1.00 51.66 157 ALA A O 1
ATOM 1270 N N . SER A 1 158 ? 39.289 -10.967 -23.764 1.00 53.75 158 SER A N 1
ATOM 1271 C CA . SER A 1 158 ? 40.040 -10.644 -24.980 1.00 53.75 158 SER A CA 1
ATOM 1272 C C . SER A 1 158 ? 40.800 -11.865 -25.471 1.00 53.75 158 SER A C 1
ATOM 1274 O O . SER A 1 158 ? 41.283 -12.626 -24.600 1.00 53.75 158 SER A O 1
#

InterPro domains:
  IPR016053 Haem oxygenase-like [PF01126] (47-140)
  IPR016084 Haem oxygenase-like, multi-helical [G3DSA:1.20.910.10] (1-143)
  IPR016084 Haem oxygenase-like, multi-helical [SSF48613] (10-142)

pLDDT: mean 82.88, std 13.66, range [38.88, 98.06]

Organism: NCBI:txid1075417

Foldseek 3Di:
DLQALVQLCVQCVVADDPLDDDVSVQLNVLVVVQCVQVVPPDDPDPQYQPHDHYPLLVLLLCL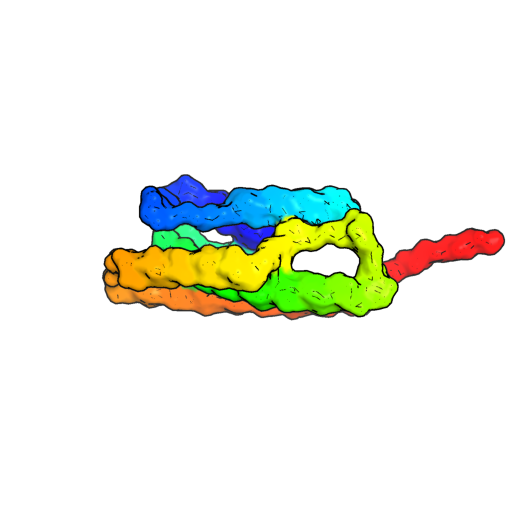QVLVCLLVLLVVQVVLCPDPPDDPSHDNSNNDDDNVRSVVVNVSSVVSVVPDDDDPVSPVSSNVSNVSNVVSVVVVVVVVVVVPVDDDDDPDDDD